Protein AF-A0A7W1HKL0-F1 (afdb_monomer_lite)

Structure (mmCIF, N/CA/C/O backbone):
data_AF-A0A7W1HKL0-F1
#
_entry.id   AF-A0A7W1HKL0-F1
#
loop_
_atom_site.group_PDB
_atom_site.id
_atom_site.type_symbol
_atom_site.label_atom_id
_atom_site.label_alt_id
_atom_site.label_comp_id
_atom_site.label_asym_id
_atom_site.label_entity_id
_atom_site.label_seq_id
_atom_site.pdbx_PDB_ins_code
_atom_site.Cartn_x
_atom_site.Cartn_y
_atom_site.Cartn_z
_atom_site.occupancy
_atom_site.B_iso_or_equiv
_atom_site.auth_seq_id
_atom_site.auth_comp_id
_atom_site.auth_asym_id
_atom_site.auth_atom_id
_atom_site.pdbx_PDB_model_num
ATOM 1 N N . ASN A 1 1 ? -1.963 -3.068 -8.831 1.00 76.56 1 ASN A N 1
ATOM 2 C CA . ASN A 1 1 ? -1.121 -4.235 -9.185 1.00 76.56 1 ASN A CA 1
ATOM 3 C C . ASN A 1 1 ? 0.316 -3.764 -9.425 1.00 76.56 1 ASN A C 1
ATOM 5 O O . ASN A 1 1 ? 0.474 -2.649 -9.913 1.00 76.56 1 ASN A O 1
ATOM 9 N N . LEU A 1 2 ? 1.333 -4.543 -9.040 1.00 87.31 2 LEU A N 1
ATOM 10 C CA . LEU A 1 2 ? 2.745 -4.240 -9.311 1.00 87.31 2 LEU A CA 1
ATOM 11 C C . LEU A 1 2 ? 3.394 -5.382 -10.099 1.00 87.31 2 LEU A C 1
ATOM 13 O O . LEU A 1 2 ? 3.377 -6.530 -9.656 1.00 87.31 2 LEU A O 1
ATOM 17 N N . GLU A 1 3 ? 4.028 -5.047 -11.216 1.00 90.25 3 GLU A N 1
ATOM 18 C CA . GLU A 1 3 ? 4.831 -5.969 -12.019 1.00 90.25 3 GLU A CA 1
ATOM 19 C C . GLU A 1 3 ? 6.298 -5.547 -11.973 1.00 90.25 3 GLU A C 1
ATOM 21 O O . GLU A 1 3 ? 6.609 -4.357 -12.038 1.00 90.25 3 GLU A O 1
ATOM 26 N N . TYR A 1 4 ? 7.207 -6.518 -11.898 1.00 93.00 4 TYR A N 1
ATOM 27 C CA . TYR A 1 4 ? 8.644 -6.280 -11.765 1.00 93.00 4 TYR A CA 1
ATOM 28 C C . TYR A 1 4 ? 9.398 -7.065 -12.838 1.00 93.00 4 TYR A C 1
ATOM 30 O O . TYR A 1 4 ? 9.202 -8.275 -12.954 1.00 93.00 4 TYR A O 1
ATOM 38 N N . SER A 1 5 ? 10.329 -6.428 -13.556 1.00 95.44 5 SER A N 1
ATOM 39 C CA . SER A 1 5 ? 11.242 -7.162 -14.453 1.00 95.44 5 SER A CA 1
ATOM 40 C C . SER A 1 5 ? 12.295 -7.981 -13.688 1.00 95.44 5 SER A C 1
ATOM 42 O O . SER A 1 5 ? 12.917 -8.893 -14.233 1.00 95.44 5 SER A O 1
ATOM 44 N N . GLY A 1 6 ? 12.493 -7.694 -12.396 1.00 95.50 6 GLY A N 1
ATOM 45 C CA . GLY A 1 6 ? 13.363 -8.465 -11.519 1.00 95.50 6 GLY A CA 1
ATOM 46 C C . GLY A 1 6 ? 13.273 -8.044 -10.057 1.00 95.50 6 GLY A C 1
ATOM 47 O O . GLY A 1 6 ? 13.395 -6.865 -9.747 1.00 95.50 6 GLY A O 1
ATOM 48 N N . TYR A 1 7 ? 13.139 -9.010 -9.151 1.00 96.62 7 TYR A N 1
ATOM 49 C CA . TYR A 1 7 ? 12.993 -8.738 -7.722 1.00 96.62 7 TYR A CA 1
ATOM 50 C C . TYR A 1 7 ? 13.636 -9.819 -6.851 1.00 96.62 7 TYR A C 1
ATOM 52 O O . TYR A 1 7 ? 13.806 -10.964 -7.276 1.00 96.62 7 TYR A O 1
ATOM 60 N N . TRP A 1 8 ? 13.953 -9.454 -5.612 1.00 96.25 8 TRP A N 1
ATOM 61 C CA . TRP A 1 8 ? 14.196 -10.391 -4.523 1.00 96.25 8 TRP A CA 1
ATOM 62 C C . TRP A 1 8 ? 12.936 -10.515 -3.674 1.00 96.25 8 TRP A C 1
ATOM 64 O O . TRP A 1 8 ? 12.263 -9.522 -3.400 1.00 96.25 8 TRP A O 1
ATOM 74 N N . ARG A 1 9 ? 12.620 -11.736 -3.239 1.00 95.75 9 ARG A N 1
ATOM 75 C CA . ARG A 1 9 ? 11.587 -11.982 -2.231 1.00 95.75 9 ARG A CA 1
ATOM 76 C C . ARG A 1 9 ? 12.269 -12.373 -0.932 1.00 95.75 9 ARG A C 1
ATOM 78 O O . ARG A 1 9 ? 12.940 -13.407 -0.881 1.00 95.75 9 ARG A O 1
ATOM 85 N N . LEU A 1 10 ? 12.107 -11.548 0.094 1.00 96.25 10 LEU A N 1
ATOM 86 C CA . LEU A 1 10 ? 12.708 -11.800 1.395 1.00 96.25 10 LEU A CA 1
ATOM 87 C C . LEU A 1 10 ? 12.020 -12.990 2.076 1.00 96.25 10 LEU A C 1
ATOM 89 O O . LEU A 1 10 ? 10.828 -13.246 1.892 1.00 96.25 10 LEU A O 1
ATOM 93 N N . LYS A 1 11 ? 12.784 -13.740 2.875 1.00 93.94 11 LYS A N 1
ATOM 94 C CA . LYS A 1 11 ? 12.263 -14.829 3.718 1.00 93.94 11 LYS A CA 1
ATOM 95 C C . LYS A 1 11 ? 11.766 -14.294 5.071 1.00 93.94 11 LYS A C 1
ATOM 97 O O . LYS A 1 11 ? 12.010 -14.904 6.103 1.00 93.94 11 LYS A O 1
ATOM 102 N N . SER A 1 12 ? 11.116 -13.136 5.054 1.00 94.62 12 SER A N 1
AT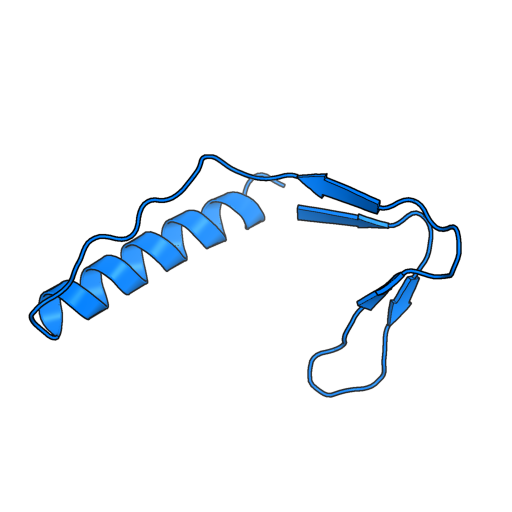OM 103 C CA . SER A 1 12 ? 10.411 -12.543 6.190 1.00 94.62 12 SER A CA 1
ATOM 104 C C . SER A 1 12 ? 8.958 -13.025 6.227 1.00 94.62 12 SER A C 1
ATOM 106 O O . SER A 1 12 ? 8.456 -13.602 5.256 1.00 94.62 12 SER A O 1
ATOM 108 N N . TRP A 1 13 ? 8.281 -12.797 7.353 1.00 94.88 13 TRP A N 1
ATOM 109 C CA . TRP A 1 13 ? 6.888 -13.204 7.566 1.00 94.88 13 TRP A CA 1
ATOM 110 C C . TRP A 1 13 ? 5.913 -12.553 6.567 1.00 94.88 13 TRP A C 1
ATOM 112 O O . TRP A 1 13 ? 4.928 -13.172 6.182 1.00 94.88 13 TRP A O 1
ATOM 122 N N . ASP A 1 14 ? 6.226 -11.349 6.089 1.00 93.31 14 ASP A N 1
ATOM 123 C CA . ASP A 1 14 ? 5.447 -10.577 5.113 1.00 93.31 14 ASP A CA 1
ATOM 124 C C . ASP A 1 14 ? 5.863 -10.834 3.653 1.00 93.31 14 ASP A C 1
ATOM 126 O O . ASP A 1 14 ? 5.243 -10.320 2.723 1.00 93.31 14 ASP A O 1
ATOM 130 N N . ARG A 1 15 ? 6.914 -11.641 3.431 1.00 91.75 15 ARG A N 1
ATOM 131 C CA . ARG A 1 15 ? 7.434 -12.003 2.099 1.00 91.75 15 ARG A CA 1
ATOM 132 C C . ARG A 1 15 ? 7.725 -10.780 1.221 1.00 91.75 15 ARG A C 1
ATOM 134 O O . ARG A 1 15 ? 7.478 -10.823 0.010 1.00 91.75 15 ARG A O 1
ATOM 141 N N . PHE A 1 16 ? 8.273 -9.725 1.825 1.00 94.06 16 PHE A N 1
ATOM 142 C CA . PHE A 1 16 ? 8.527 -8.441 1.173 1.00 94.06 16 PHE A CA 1
ATOM 143 C C . PHE A 1 16 ? 9.259 -8.585 -0.173 1.00 94.06 16 PHE A C 1
ATOM 145 O O . PHE A 1 16 ? 10.218 -9.357 -0.308 1.00 94.06 16 PHE A O 1
ATOM 152 N N . ILE A 1 17 ? 8.798 -7.834 -1.176 1.00 93.94 17 ILE A N 1
ATOM 153 C CA . ILE A 1 17 ? 9.365 -7.807 -2.528 1.00 93.94 17 ILE A CA 1
ATOM 154 C C . ILE A 1 17 ? 10.241 -6.564 -2.665 1.00 93.94 17 ILE A C 1
ATOM 156 O O . ILE A 1 17 ? 9.744 -5.443 -2.606 1.00 93.94 17 ILE A O 1
ATOM 160 N N . LEU A 1 18 ? 11.536 -6.770 -2.903 1.00 94.19 18 LEU A N 1
ATOM 161 C CA . LEU A 1 18 ? 12.490 -5.699 -3.173 1.00 94.19 18 LEU A CA 1
ATOM 162 C C . LEU A 1 18 ? 12.890 -5.728 -4.658 1.00 94.19 18 LEU A C 1
ATOM 164 O O . LEU A 1 18 ? 13.533 -6.693 -5.087 1.00 94.19 18 LEU A O 1
ATOM 168 N N . PRO A 1 19 ? 12.530 -4.709 -5.459 1.00 95.31 19 PRO A N 1
ATOM 169 C CA . PRO A 1 19 ? 13.003 -4.590 -6.834 1.00 95.31 19 PRO A CA 1
ATOM 170 C C . PRO A 1 19 ? 14.529 -4.545 -6.868 1.00 95.31 19 PRO A C 1
ATOM 172 O O . PRO A 1 19 ? 15.159 -3.860 -6.060 1.00 95.31 19 PRO A O 1
ATOM 175 N N . ARG A 1 20 ? 15.142 -5.270 -7.807 1.00 96.94 20 ARG A N 1
ATOM 176 C CA . ARG A 1 20 ? 16.599 -5.200 -7.985 1.00 96.94 20 ARG A CA 1
ATOM 177 C C . ARG A 1 20 ? 16.991 -3.809 -8.503 1.00 96.94 20 ARG A C 1
ATOM 179 O O . ARG A 1 20 ? 16.190 -3.202 -9.223 1.00 96.94 20 ARG A O 1
ATOM 186 N N . PRO A 1 21 ? 18.204 -3.308 -8.209 1.00 96.25 21 PRO A N 1
ATOM 187 C CA . PRO A 1 21 ? 18.702 -2.084 -8.825 1.00 96.25 21 PRO A CA 1
ATOM 188 C C . PRO A 1 21 ? 18.520 -2.120 -10.346 1.00 96.25 21 PRO A C 1
ATOM 190 O O . PRO A 1 21 ? 18.770 -3.150 -10.973 1.00 96.25 21 PRO A O 1
ATOM 193 N N . PHE A 1 22 ? 18.054 -1.007 -10.916 1.00 95.69 22 PHE A N 1
ATOM 194 C CA . PHE A 1 22 ? 17.803 -0.834 -12.355 1.00 95.69 22 PHE A CA 1
ATOM 195 C C . PHE A 1 22 ? 16.710 -1.738 -12.959 1.00 95.69 22 PHE A C 1
ATOM 197 O O . PHE A 1 22 ? 16.541 -1.767 -14.177 1.00 95.69 22 PHE A O 1
ATOM 204 N N . SER A 1 23 ? 15.938 -2.459 -12.139 1.00 96.50 23 SER A N 1
ATOM 205 C CA . SER A 1 23 ? 14.740 -3.159 -12.614 1.00 96.50 23 SER A CA 1
ATOM 206 C C . SER A 1 23 ? 13.598 -2.181 -12.901 1.00 96.50 23 SER A C 1
ATOM 208 O O . SER A 1 23 ? 13.445 -1.154 -12.240 1.00 96.50 23 SER A O 1
ATOM 210 N N . SER A 1 24 ? 12.780 -2.507 -13.900 1.00 95.00 24 SER A N 1
A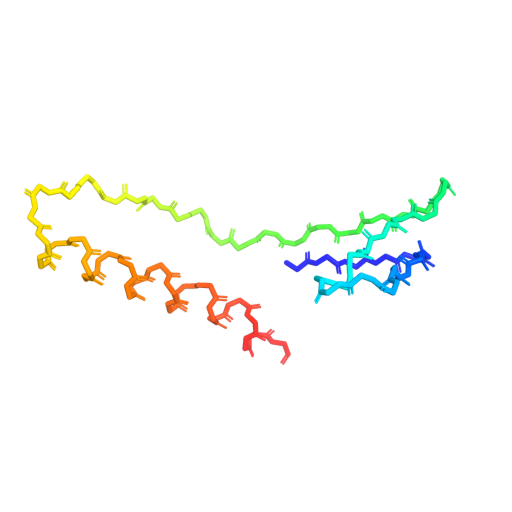TOM 211 C CA . SER A 1 24 ? 11.580 -1.743 -14.232 1.00 95.00 24 SER A CA 1
ATOM 212 C C . SER A 1 24 ? 10.407 -2.241 -13.396 1.00 95.00 24 SER A C 1
ATOM 214 O O . SER A 1 24 ? 10.237 -3.452 -13.219 1.00 95.00 24 SER A O 1
ATOM 216 N N . VAL A 1 25 ? 9.584 -1.305 -12.924 1.00 93.44 25 VAL A N 1
ATOM 217 C CA . VAL A 1 25 ? 8.351 -1.591 -12.187 1.00 93.44 25 VAL A CA 1
ATOM 218 C C . VAL A 1 25 ? 7.174 -0.976 -12.930 1.00 93.44 25 VAL A C 1
ATOM 220 O O . VAL A 1 25 ? 7.204 0.212 -13.252 1.00 93.44 25 VAL A O 1
ATOM 223 N N . ARG A 1 26 ? 6.130 -1.765 -13.189 1.00 92.44 26 ARG A N 1
ATOM 224 C CA . ARG A 1 26 ? 4.841 -1.258 -13.670 1.00 92.44 26 ARG A CA 1
ATOM 225 C C . ARG A 1 26 ? 3.869 -1.241 -12.503 1.00 92.44 26 ARG A C 1
ATOM 227 O O . ARG A 1 26 ? 3.608 -2.282 -11.908 1.00 92.44 26 ARG A O 1
ATOM 234 N N . VAL A 1 27 ? 3.331 -0.066 -12.187 1.00 89.94 27 VAL A N 1
ATOM 235 C CA . VAL A 1 27 ? 2.307 0.095 -11.151 1.00 89.94 27 VAL A CA 1
ATOM 236 C C . VAL A 1 27 ? 0.981 0.413 -11.825 1.00 89.94 27 VAL A C 1
ATOM 238 O O . VAL A 1 27 ? 0.867 1.383 -12.568 1.00 89.94 27 VAL A O 1
ATOM 241 N N . ILE A 1 28 ? -0.012 -0.430 -11.575 1.00 85.06 28 ILE A N 1
ATOM 242 C CA . ILE A 1 28 ? -1.369 -0.293 -12.096 1.00 85.06 28 ILE A CA 1
ATOM 243 C C . ILE A 1 28 ? -2.257 0.148 -10.939 1.00 85.06 28 ILE A C 1
ATOM 245 O O . ILE A 1 28 ? -2.429 -0.599 -9.968 1.00 85.06 28 ILE A O 1
ATOM 249 N N . PHE A 1 29 ? -2.809 1.351 -11.051 1.00 85.44 29 PHE A N 1
ATOM 250 C CA . PHE A 1 29 ? -3.765 1.900 -10.098 1.00 85.44 29 PHE A CA 1
ATOM 251 C C . PHE A 1 29 ? -5.193 1.680 -10.599 1.00 85.44 29 PHE A C 1
ATOM 253 O O . PHE A 1 29 ? -5.462 1.807 -11.792 1.00 85.44 29 PHE A O 1
ATOM 260 N N . GLY 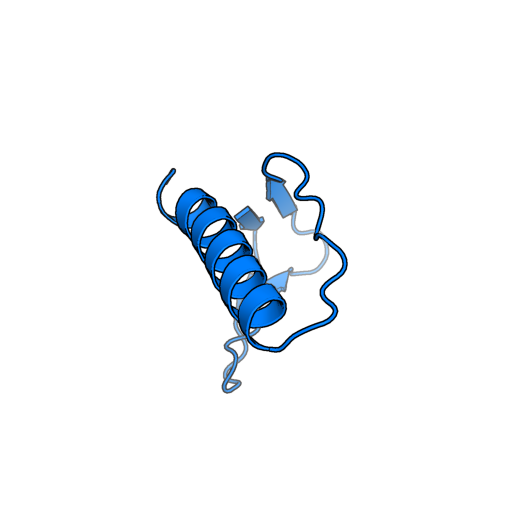A 1 30 ? -6.095 1.342 -9.678 1.00 81.69 30 GLY A N 1
ATOM 261 C CA . GLY A 1 30 ? -7.532 1.361 -9.933 1.00 81.69 30 GLY A CA 1
ATOM 262 C C . GLY A 1 30 ? -8.102 2.779 -9.886 1.00 81.69 30 GLY A C 1
ATOM 263 O O . GLY A 1 30 ? -7.367 3.759 -9.740 1.00 81.69 30 GLY A O 1
ATOM 264 N N . ALA A 1 31 ? -9.428 2.883 -9.963 1.00 87.31 31 ALA A N 1
ATOM 265 C CA . ALA A 1 31 ? -10.113 4.150 -9.737 1.00 87.31 31 ALA A CA 1
ATOM 266 C C . ALA A 1 31 ? -9.786 4.701 -8.330 1.00 87.31 31 ALA A C 1
ATOM 268 O O . ALA A 1 31 ? -9.724 3.922 -7.373 1.00 87.31 31 ALA A O 1
ATOM 269 N N . PRO A 1 32 ? -9.594 6.024 -8.172 1.00 90.19 32 PRO A N 1
ATOM 270 C CA . PRO A 1 32 ? -9.400 6.626 -6.859 1.00 90.19 32 PRO A CA 1
ATOM 271 C C . PRO A 1 32 ? -10.562 6.298 -5.918 1.00 90.19 32 PRO A C 1
ATOM 273 O O . PRO A 1 32 ? -11.725 6.518 -6.256 1.00 90.19 32 PRO A O 1
ATOM 276 N N . HIS A 1 33 ? -10.243 5.814 -4.720 1.00 88.94 33 HIS A N 1
ATOM 277 C CA . HIS A 1 33 ? -11.225 5.528 -3.680 1.00 88.94 33 HIS A CA 1
ATOM 278 C C . HIS A 1 33 ? -11.199 6.645 -2.633 1.00 88.94 33 HIS A C 1
ATOM 280 O O . HIS A 1 33 ? -10.157 6.916 -2.035 1.00 88.94 33 HIS A O 1
ATOM 286 N N . ARG A 1 34 ? -12.329 7.329 -2.432 1.00 92.38 34 ARG A N 1
ATOM 287 C CA . ARG A 1 34 ? -12.474 8.358 -1.393 1.00 92.38 34 ARG A CA 1
ATOM 288 C C . ARG A 1 34 ? -13.096 7.728 -0.158 1.00 92.38 34 ARG A C 1
ATOM 290 O O . ARG A 1 34 ? -14.234 7.280 -0.240 1.00 92.38 34 ARG A O 1
ATOM 297 N N . VAL A 1 35 ? -12.355 7.752 0.945 1.00 90.31 35 VAL A N 1
ATOM 298 C CA . VAL A 1 35 ? -12.822 7.244 2.236 1.00 90.31 35 VAL A CA 1
ATOM 299 C C . VAL A 1 35 ? -13.737 8.277 2.887 1.00 90.31 35 VAL A C 1
ATOM 301 O O . VAL A 1 35 ? -13.378 9.457 2.976 1.00 90.31 35 VAL A O 1
ATOM 304 N N . ALA A 1 36 ? -14.924 7.851 3.305 1.00 90.50 36 ALA A N 1
ATOM 305 C CA . ALA A 1 36 ? -15.856 8.704 4.031 1.00 90.50 36 ALA A CA 1
ATOM 306 C C . ALA A 1 36 ? 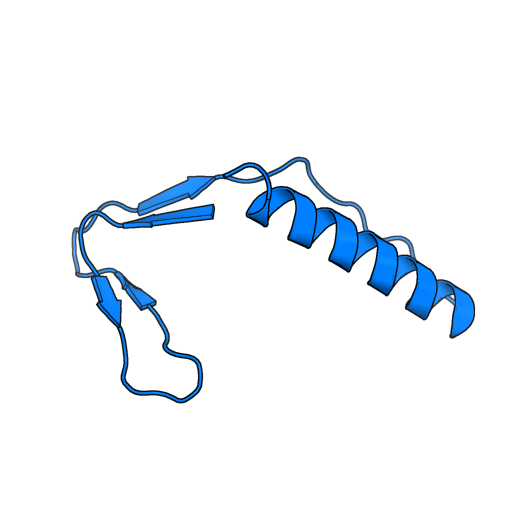-15.381 8.933 5.481 1.00 90.50 36 ALA A C 1
ATOM 308 O O . ALA A 1 36 ? -14.823 8.024 6.093 1.00 90.50 36 ALA A O 1
ATOM 309 N N . PRO A 1 37 ? -15.602 10.124 6.066 1.00 93.75 37 PRO A N 1
ATOM 310 C CA . PRO A 1 37 ? -15.447 10.293 7.505 1.00 93.75 37 PRO A CA 1
ATOM 311 C C . PRO A 1 37 ? -16.482 9.429 8.239 1.00 93.75 37 PRO A C 1
ATOM 313 O O . PRO A 1 37 ? -17.650 9.400 7.856 1.00 93.75 37 PRO A O 1
ATOM 316 N N . THR A 1 38 ? -16.056 8.751 9.301 1.00 96.31 38 THR A N 1
ATOM 317 C CA . THR A 1 38 ? -16.896 7.854 10.109 1.00 96.31 38 THR A CA 1
ATOM 318 C C . THR A 1 38 ? -16.927 8.353 11.547 1.00 96.31 38 THR A C 1
ATOM 320 O O . THR A 1 38 ? -15.875 8.675 12.101 1.00 96.31 38 THR A O 1
ATOM 323 N N . SER A 1 39 ? -18.113 8.439 12.147 1.00 96.12 39 SER A N 1
ATOM 324 C CA . SER A 1 39 ? -18.314 8.964 13.509 1.00 96.12 39 SER A CA 1
ATOM 325 C C . SER A 1 39 ? -18.848 7.915 14.490 1.00 96.12 39 SER A C 1
ATOM 327 O O . SER A 1 39 ? -18.903 8.179 15.688 1.00 96.12 39 SER A O 1
ATOM 329 N N . TH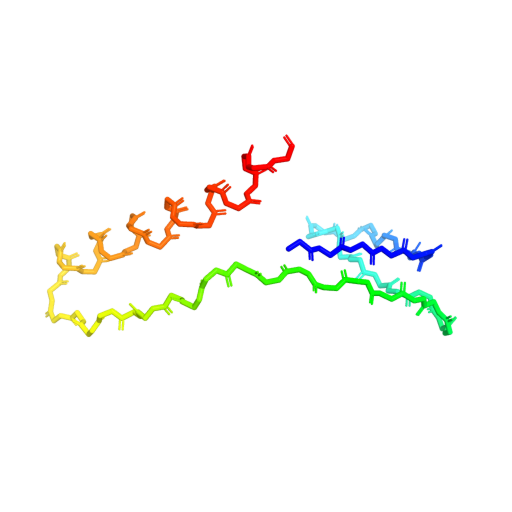R A 1 40 ? -19.226 6.735 13.996 1.00 97.69 40 THR A N 1
ATOM 330 C CA . THR A 1 40 ? -19.710 5.590 14.784 1.00 97.69 40 THR A CA 1
ATOM 331 C C . THR A 1 40 ? -19.016 4.298 14.355 1.00 97.69 40 THR A C 1
ATOM 333 O O . THR A 1 40 ? -18.485 4.211 13.242 1.00 97.69 40 THR A O 1
ATOM 336 N N . ASP A 1 41 ? -19.049 3.282 15.216 1.00 97.50 41 ASP A N 1
ATOM 337 C CA . ASP A 1 41 ? -18.461 1.970 14.928 1.00 97.50 41 ASP A CA 1
ATOM 338 C C . ASP A 1 41 ? -19.172 1.284 13.747 1.00 97.50 41 ASP A C 1
ATOM 340 O O . ASP A 1 41 ? -18.525 0.669 12.897 1.00 97.50 41 ASP A O 1
ATOM 344 N N . GLU A 1 42 ? -20.492 1.447 13.618 1.00 97.19 42 GLU A N 1
ATOM 345 C CA . GLU A 1 42 ? -21.260 0.904 12.493 1.00 97.19 42 GLU A CA 1
ATOM 346 C C . GLU A 1 42 ? -20.950 1.603 11.160 1.00 97.19 42 GLU A C 1
ATOM 348 O O . GLU A 1 42 ? -21.010 0.983 10.094 1.00 97.19 42 GLU A O 1
ATOM 353 N N . GLU A 1 43 ? -20.653 2.903 11.179 1.00 96.06 43 GLU A N 1
ATOM 354 C CA . GLU A 1 43 ? -20.177 3.624 9.993 1.00 96.06 43 GLU A CA 1
ATOM 355 C C . GLU A 1 43 ? -18.764 3.184 9.614 1.00 96.06 43 GLU A C 1
ATOM 357 O O . GLU A 1 43 ? -18.498 2.953 8.433 1.00 96.06 43 GLU A O 1
ATOM 362 N N . PHE A 1 44 ? -17.889 3.013 10.608 1.00 96.69 44 PHE A N 1
ATOM 363 C CA . PHE A 1 44 ? -16.531 2.521 10.409 1.00 96.69 44 PHE A CA 1
ATOM 364 C C . PHE A 1 44 ? -16.518 1.132 9.772 1.00 96.69 44 PHE A C 1
ATOM 366 O O . PHE A 1 44 ? -15.877 0.939 8.737 1.00 96.69 44 PHE A O 1
ATOM 373 N N . GLU A 1 45 ? -17.259 0.174 10.331 1.00 97.69 45 GLU A N 1
ATOM 374 C CA . GLU A 1 45 ? -17.252 -1.203 9.828 1.00 97.69 45 GLU A CA 1
ATOM 375 C C . GLU A 1 45 ? -17.823 -1.300 8.407 1.00 97.69 45 GLU A C 1
ATOM 377 O O . GLU A 1 45 ? -17.319 -2.049 7.566 1.00 97.69 45 GLU A O 1
ATOM 382 N N . ARG A 1 46 ? -18.828 -0.481 8.090 1.00 96.06 46 ARG A N 1
ATOM 383 C CA . ARG A 1 46 ? -19.391 -0.399 6.738 1.00 96.06 46 ARG A CA 1
ATOM 384 C C . ARG A 1 46 ? -18.393 0.163 5.732 1.00 96.06 46 ARG A C 1
ATOM 386 O O . ARG A 1 46 ? -18.277 -0.370 4.629 1.00 96.06 46 ARG A O 1
ATOM 393 N N . GLU A 1 47 ? -17.673 1.219 6.098 1.00 95.88 47 GLU A N 1
ATOM 394 C CA . GLU A 1 47 ? -16.650 1.804 5.231 1.00 95.88 47 GLU A CA 1
ATOM 395 C C . GLU A 1 47 ? -15.452 0.860 5.066 1.00 95.88 47 GLU A C 1
ATOM 397 O O . GLU A 1 47 ? -14.920 0.715 3.964 1.00 95.88 47 GLU A O 1
ATOM 402 N N . ARG A 1 48 ? -15.082 0.128 6.122 1.00 95.56 48 ARG A N 1
ATOM 403 C CA . ARG A 1 48 ? -14.053 -0.916 6.072 1.00 95.56 48 ARG A CA 1
ATOM 404 C C . ARG A 1 48 ? -14.420 -2.026 5.085 1.00 95.56 48 ARG A C 1
ATOM 406 O O . ARG A 1 48 ? -13.573 -2.414 4.280 1.00 95.56 48 ARG A O 1
ATOM 413 N N . LEU A 1 49 ? -15.661 -2.520 5.122 1.00 96.56 49 LEU A N 1
ATOM 414 C CA . LEU A 1 49 ? -16.165 -3.515 4.167 1.00 96.56 49 LEU A CA 1
ATOM 415 C C . LEU A 1 49 ? -16.149 -2.974 2.736 1.00 96.56 49 LEU A C 1
ATOM 417 O O . LEU A 1 49 ? -15.636 -3.633 1.837 1.00 96.56 49 LEU A O 1
ATOM 421 N N . ARG A 1 50 ? -16.615 -1.739 2.533 1.00 94.56 50 ARG A N 1
ATOM 422 C CA . ARG A 1 50 ? -16.602 -1.091 1.217 1.00 94.56 50 ARG A CA 1
ATOM 423 C C . ARG A 1 50 ? -15.186 -0.959 0.645 1.00 94.56 50 ARG A C 1
ATOM 425 O O . ARG A 1 50 ? -14.979 -1.205 -0.545 1.00 94.56 50 ARG A O 1
ATOM 432 N N . LEU A 1 51 ? -14.219 -0.569 1.475 1.00 92.81 51 LEU A N 1
ATOM 433 C CA . LEU A 1 51 ? -12.812 -0.493 1.085 1.00 92.81 51 LEU A CA 1
ATOM 434 C C . LEU A 1 51 ? -12.255 -1.885 0.764 1.00 92.81 51 LEU A C 1
ATOM 436 O O . LEU A 1 51 ? -11.574 -2.048 -0.248 1.00 92.81 51 LEU A O 1
ATOM 440 N N . GLN A 1 52 ? -12.566 -2.887 1.591 1.00 94.00 52 GLN A N 1
ATOM 441 C CA . GLN A 1 52 ? -12.161 -4.273 1.357 1.00 94.00 52 GLN A CA 1
ATOM 442 C C . GLN A 1 52 ? -12.678 -4.778 0.007 1.00 94.00 52 GLN A C 1
ATOM 444 O O . GLN A 1 52 ? -11.889 -5.297 -0.780 1.00 94.00 52 GLN A O 1
ATOM 449 N N . ASP A 1 53 ? -13.960 -4.584 -0.290 1.00 92.44 53 ASP A N 1
ATOM 450 C CA . ASP A 1 53 ? -14.566 -5.019 -1.550 1.00 92.44 53 ASP A CA 1
ATOM 451 C C . ASP A 1 53 ? -13.906 -4.326 -2.749 1.00 92.44 53 ASP A C 1
ATOM 453 O O . ASP A 1 53 ? -13.545 -4.981 -3.729 1.00 92.44 53 ASP A O 1
ATOM 457 N N . ALA A 1 54 ? -13.646 -3.017 -2.651 1.00 89.44 54 ALA A N 1
ATOM 458 C CA . ALA A 1 54 ? -12.931 -2.275 -3.689 1.00 89.44 54 ALA A CA 1
ATOM 459 C C . ALA A 1 54 ? -11.499 -2.803 -3.906 1.00 89.44 54 ALA A C 1
ATOM 461 O O . ALA A 1 54 ? -11.031 -2.887 -5.042 1.00 89.44 54 ALA A O 1
ATOM 462 N N . MET A 1 55 ? -10.796 -3.182 -2.834 1.00 87.56 55 MET A N 1
AT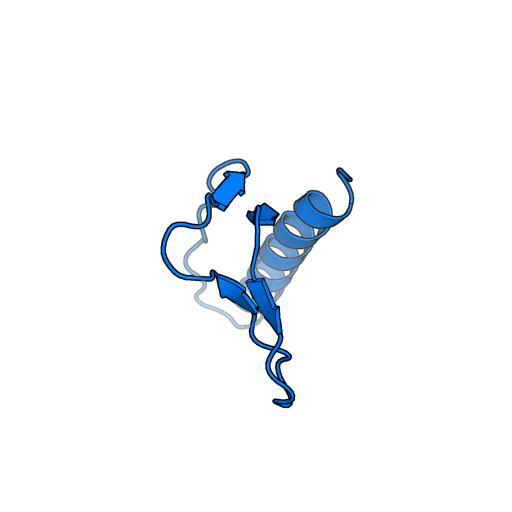OM 463 C CA . MET A 1 55 ? -9.466 -3.791 -2.926 1.00 87.56 55 MET A CA 1
ATOM 464 C C . MET A 1 55 ? -9.519 -5.193 -3.543 1.00 87.56 55 MET A C 1
ATOM 466 O O . MET A 1 55 ? -8.665 -5.517 -4.369 1.00 87.56 55 MET A O 1
ATOM 470 N N . MET A 1 56 ? -10.513 -6.007 -3.180 1.00 89.31 56 MET A N 1
ATOM 471 C CA . MET A 1 56 ? -10.680 -7.371 -3.694 1.00 89.31 56 MET A CA 1
ATOM 472 C C . MET A 1 56 ? -11.034 -7.388 -5.181 1.00 89.31 56 MET A C 1
ATOM 474 O O . MET A 1 56 ? -10.449 -8.173 -5.926 1.00 89.31 56 MET A O 1
ATOM 478 N N . GLN A 1 57 ? -11.867 -6.458 -5.654 1.00 86.50 57 GLN A N 1
ATOM 479 C CA . GLN A 1 57 ? -12.155 -6.311 -7.086 1.00 86.50 57 GLN A CA 1
ATOM 480 C C . GLN A 1 57 ? -10.882 -6.100 -7.921 1.00 86.50 57 GLN A C 1
ATOM 482 O O . GLN A 1 57 ? -10.742 -6.672 -8.999 1.00 86.50 57 GLN A O 1
ATOM 487 N N . LEU A 1 58 ? -9.900 -5.346 -7.414 1.00 78.69 58 LEU A N 1
ATOM 488 C CA . LEU A 1 58 ? -8.618 -5.142 -8.107 1.00 78.69 58 LEU A CA 1
ATOM 489 C C . LEU A 1 58 ? -7.747 -6.406 -8.170 1.00 78.69 58 LEU A C 1
ATOM 491 O O . LEU A 1 58 ? -6.836 -6.479 -8.999 1.00 78.69 58 LEU A O 1
ATOM 495 N N . VAL A 1 59 ? -7.986 -7.369 -7.280 1.00 75.56 59 VAL A N 1
ATOM 496 C CA . VAL A 1 59 ? -7.316 -8.675 -7.269 1.00 75.56 59 VAL A CA 1
ATOM 497 C C . VAL A 1 59 ? -8.028 -9.657 -8.205 1.00 75.56 59 VAL A C 1
ATOM 499 O O . VAL A 1 59 ? -7.350 -10.443 -8.866 1.00 75.56 59 VAL A O 1
ATOM 502 N N . GLU A 1 60 ? -9.360 -9.590 -8.284 1.00 69.19 60 GLU A N 1
ATOM 503 C CA . GLU A 1 60 ? -10.213 -10.461 -9.109 1.00 69.19 60 GLU A CA 1
ATOM 504 C C . GLU A 1 60 ? -10.256 -10.082 -10.594 1.00 69.19 60 GLU A C 1
ATOM 506 O O . GLU A 1 60 ? -10.463 -10.959 -11.425 1.00 69.19 60 GLU A O 1
ATOM 511 N N . MET A 1 61 ? -10.004 -8.820 -10.964 1.00 59.88 61 MET A N 1
ATOM 512 C CA . MET A 1 61 ? -9.877 -8.366 -12.366 1.00 59.88 61 MET A CA 1
ATOM 513 C C . MET A 1 61 ? -8.639 -8.933 -13.106 1.00 59.88 61 MET A C 1
ATOM 515 O O . MET A 1 61 ? -8.171 -8.344 -14.083 1.00 59.88 61 MET A O 1
ATOM 519 N N . ARG A 1 62 ? -8.073 -10.038 -12.619 1.00 55.25 62 ARG A N 1
ATOM 520 C CA . ARG A 1 62 ? -6.880 -10.704 -13.137 1.00 55.25 62 ARG A CA 1
ATOM 521 C C . ARG A 1 62 ? -7.218 -11.770 -14.171 1.00 55.25 62 ARG A C 1
ATOM 523 O O . ARG A 1 62 ? -8.173 -12.537 -13.942 1.00 55.25 62 ARG A O 1
#

Foldseek 3Di:
DKDKPDWDQDPDPVRDTGHDPPIDMDDDDDPDDDQDDDDDPVSVVVSVVVVVVVVVVVVVVD

pLDDT: mean 90.89, std 8.37, range [55.25, 97.69]

Secondary structure (DSSP, 8-state):
-EEESSEEE-SSTT--EEEPTT--EEE---SPPPPPP--SHHHHHHHHHHHHHHHHHHHH--

Radius of gyration: 16.23 Å; chains: 1; bounding box: 40×25×29 Å

Sequence (62 aa):
NLEYSGYWRLKSWDRFILPRPFSSVRVIFGAPHRVAPTSTDEEFERERLRLQDAMMQLVEMR